Protein AF-A0A9D1B2P1-F1 (afdb_monomer)

Sequence (114 aa):
MKGSTEHAPASLRFASAPGRPLALGAQGPVSLGRFRADVEQLADRLPADGDVLVTCDSRYAFGVALLAAWLASRAAILPPNRLAASRADIRRRFPVAFECDDRWAAGLGAQPDV

Mean predicted aligned error: 5.36 Å

Solvent-accessible surface area (backbone atoms only — not comparable to full-atom values): 6733 Å² total; per-residue (Å²): 135,84,79,86,74,82,69,76,83,55,77,90,83,76,97,69,62,49,82,42,70,70,49,78,42,77,93,40,75,36,27,38,43,55,53,52,50,52,18,52,57,48,27,77,66,54,66,99,58,55,24,32,34,53,69,37,65,16,67,68,40,45,54,32,52,45,54,11,21,43,50,58,76,29,53,64,46,73,66,97,61,86,50,68,67,56,54,54,52,46,58,73,75,41,62,63,61,45,71,44,30,56,74,57,27,46,75,74,52,39,50,68,69,131

Foldseek 3Di:
DPDPPPDDQDDDDDDDDQQDFDDAFPVGTDGNVLLVVLLCVLLVVFDLDFAEEEQAQFPSLVSSRCSSRVNNVHDYDYFPDNDPVSVVVCVVVGRHRYYSYNVVCVVSSHDRDD

Structure (mmCIF, N/CA/C/O backbone):
data_AF-A0A9D1B2P1-F1
#
_entry.id   AF-A0A9D1B2P1-F1
#
loop_
_ato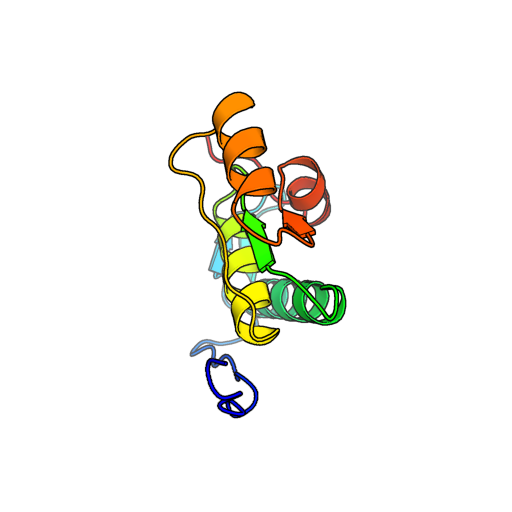m_site.group_PDB
_atom_site.id
_atom_site.type_symbol
_atom_site.label_atom_id
_atom_site.label_alt_id
_atom_site.label_comp_id
_atom_site.label_asym_id
_atom_site.label_entity_id
_atom_site.label_seq_id
_atom_site.pdbx_PDB_ins_code
_atom_site.Cartn_x
_atom_site.Cartn_y
_atom_site.Cartn_z
_atom_site.occupancy
_atom_site.B_iso_or_equiv
_atom_site.auth_seq_id
_atom_site.auth_comp_id
_atom_site.auth_asym_id
_atom_site.auth_atom_id
_atom_site.pdbx_PDB_model_num
ATOM 1 N N . MET A 1 1 ? 13.058 -24.199 -11.585 1.00 35.75 1 MET A N 1
ATOM 2 C CA . MET A 1 1 ? 11.626 -24.267 -11.229 1.00 35.75 1 MET A CA 1
ATOM 3 C C . MET A 1 1 ? 11.524 -24.291 -9.709 1.00 35.75 1 MET A C 1
ATOM 5 O O . MET A 1 1 ? 11.807 -25.323 -9.120 1.00 35.75 1 MET A O 1
ATOM 9 N N . LYS A 1 2 ? 11.264 -23.149 -9.055 1.00 39.28 2 LYS A N 1
ATOM 10 C CA . LYS A 1 2 ? 10.935 -23.146 -7.619 1.00 39.28 2 LYS A CA 1
ATOM 11 C C . LYS A 1 2 ? 9.460 -23.518 -7.515 1.00 39.28 2 LYS A C 1
ATOM 13 O O . LYS A 1 2 ? 8.650 -22.895 -8.193 1.00 39.28 2 LYS A O 1
ATOM 18 N N . GLY A 1 3 ? 9.166 -24.588 -6.780 1.00 39.88 3 GLY A N 1
ATOM 19 C CA . GLY A 1 3 ? 7.816 -25.115 -6.625 1.00 39.88 3 GLY A CA 1
ATOM 20 C C . GLY A 1 3 ? 6.871 -24.038 -6.113 1.00 39.88 3 GLY A C 1
ATOM 21 O O . GLY A 1 3 ? 7.210 -23.305 -5.185 1.00 39.88 3 GLY A O 1
ATOM 22 N N . SER A 1 4 ? 5.709 -23.941 -6.749 1.00 47.91 4 SER A N 1
ATOM 23 C CA . SER A 1 4 ? 4.585 -23.145 -6.283 1.00 47.91 4 SER A CA 1
ATOM 24 C C . SER A 1 4 ? 4.083 -23.761 -4.979 1.00 47.91 4 SER A C 1
ATOM 26 O O . SER A 1 4 ? 3.241 -24.653 -4.986 1.00 47.91 4 SER A O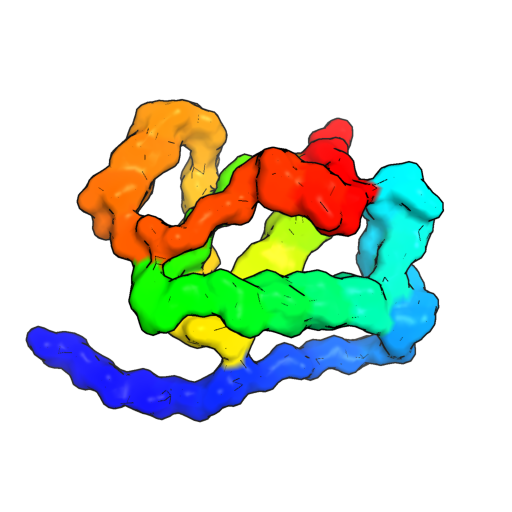 1
ATOM 28 N N . THR A 1 5 ? 4.654 -23.355 -3.847 1.00 52.69 5 THR A N 1
ATOM 29 C CA . THR A 1 5 ? 4.025 -23.576 -2.549 1.00 52.69 5 THR A CA 1
ATOM 30 C C . THR A 1 5 ? 2.784 -22.700 -2.520 1.00 52.69 5 THR A C 1
ATOM 32 O O . THR A 1 5 ? 2.881 -21.480 -2.380 1.00 52.69 5 THR A O 1
ATOM 35 N N . GLU A 1 6 ? 1.627 -23.327 -2.712 1.00 52.91 6 GLU A N 1
ATOM 36 C CA . GLU A 1 6 ? 0.324 -22.717 -2.483 1.00 52.91 6 GLU A CA 1
ATOM 37 C C . GLU A 1 6 ? 0.281 -22.271 -1.016 1.00 52.91 6 GLU A C 1
ATOM 39 O O . GLU A 1 6 ? 0.182 -23.083 -0.095 1.00 52.91 6 GLU A O 1
ATOM 44 N N . HIS A 1 7 ? 0.503 -20.977 -0.786 1.00 55.38 7 HIS A N 1
ATOM 45 C CA . HIS A 1 7 ? 0.380 -20.397 0.540 1.00 55.38 7 HIS A CA 1
ATOM 46 C C . HIS A 1 7 ? -1.108 -20.231 0.820 1.00 55.38 7 HIS A C 1
ATOM 48 O O . HIS A 1 7 ? -1.833 -19.666 -0.000 1.00 55.38 7 HIS A O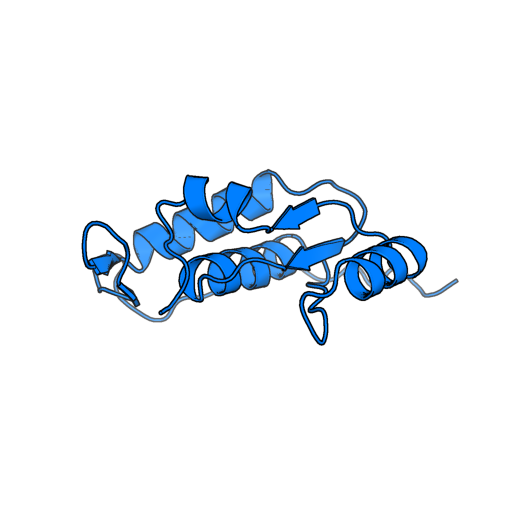 1
ATOM 54 N N . ALA A 1 8 ? -1.556 -20.723 1.977 1.00 63.25 8 ALA A N 1
ATOM 55 C CA . ALA A 1 8 ? -2.901 -20.448 2.461 1.00 63.25 8 ALA A CA 1
ATOM 56 C C . ALA A 1 8 ? -3.168 -18.933 2.377 1.00 63.25 8 ALA A C 1
ATOM 58 O O . ALA A 1 8 ? -2.249 -18.154 2.660 1.00 63.25 8 ALA A O 1
ATOM 59 N N . PRO A 1 9 ? -4.386 -18.509 1.987 1.00 66.12 9 PRO A N 1
ATOM 60 C CA . PRO A 1 9 ? -4.690 -17.099 1.802 1.00 66.12 9 PRO A CA 1
ATOM 61 C C . PRO A 1 9 ? -4.318 -16.331 3.069 1.00 66.12 9 PRO A C 1
ATOM 63 O O . PRO A 1 9 ? -4.759 -16.672 4.172 1.00 66.12 9 PRO A O 1
ATOM 66 N N . ALA A 1 10 ? -3.458 -15.326 2.911 1.00 74.69 10 ALA A N 1
ATOM 67 C CA . ALA A 1 10 ? -3.024 -14.503 4.023 1.00 74.69 10 ALA A CA 1
ATOM 68 C C . ALA A 1 10 ? -4.256 -13.864 4.677 1.00 74.69 10 ALA A C 1
ATOM 70 O O . ALA A 1 10 ? -5.122 -13.313 4.003 1.00 74.69 10 ALA A O 1
ATOM 71 N N . SER A 1 11 ? -4.350 -13.941 6.003 1.00 84.25 11 SER A N 1
ATOM 72 C CA . SER A 1 11 ? -5.402 -13.262 6.758 1.00 84.25 11 SER A CA 1
ATOM 73 C C . SER A 1 11 ? -4.764 -12.321 7.764 1.00 84.25 11 SER A C 1
ATOM 75 O O . SER A 1 11 ? -3.973 -12.758 8.603 1.00 84.25 11 SER A O 1
ATOM 77 N N . LEU A 1 12 ? -5.122 -11.041 7.709 1.00 85.25 12 LEU A N 1
ATOM 78 C CA . LEU A 1 12 ? -4.681 -10.059 8.692 1.00 85.25 12 LEU A CA 1
ATOM 79 C C . LEU A 1 12 ? -5.652 -10.033 9.875 1.00 85.25 12 LEU A C 1
ATOM 81 O O . LEU A 1 12 ? -6.872 -9.963 9.711 1.00 85.25 12 LEU A O 1
ATOM 85 N N . ARG A 1 13 ? -5.106 -10.083 11.091 1.00 89.62 13 ARG A N 1
ATOM 86 C CA . ARG A 1 13 ? -5.862 -9.947 12.340 1.00 89.62 13 ARG A CA 1
ATOM 87 C C . ARG A 1 13 ? -5.437 -8.665 13.039 1.00 89.62 13 ARG A C 1
ATOM 89 O O . ARG A 1 13 ? -4.259 -8.473 13.321 1.00 89.62 13 ARG A O 1
ATOM 96 N N . PHE A 1 14 ? -6.409 -7.817 13.358 1.00 89.06 14 PHE A N 1
ATOM 97 C CA . PHE A 1 14 ? -6.197 -6.595 14.125 1.00 89.06 14 PHE A CA 1
ATOM 98 C C . PHE A 1 14 ? -6.781 -6.767 15.527 1.00 89.06 14 PHE A C 1
ATOM 100 O O . PHE A 1 14 ? -7.958 -7.089 15.674 1.00 89.06 14 PHE A O 1
ATOM 107 N N . ALA A 1 15 ? -5.963 -6.557 16.557 1.00 88.25 15 ALA A N 1
ATOM 108 C CA . ALA A 1 15 ? -6.341 -6.772 17.953 1.00 88.25 15 ALA A CA 1
ATOM 109 C C . ALA A 1 15 ? -6.742 -5.457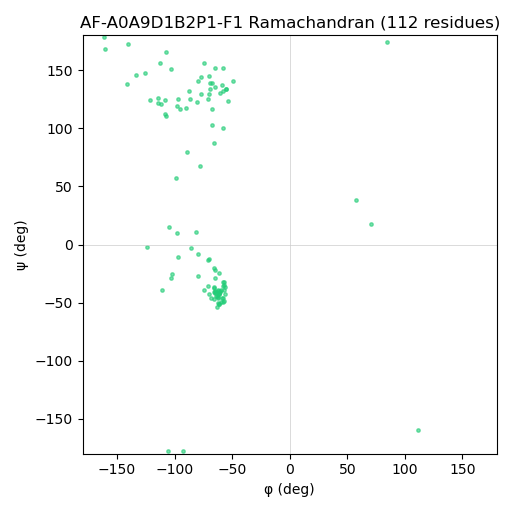 18.652 1.00 88.25 15 ALA A C 1
ATOM 111 O O . ALA A 1 15 ? -6.129 -5.055 19.637 1.00 88.25 15 ALA A O 1
ATOM 112 N N . SER A 1 16 ? -7.744 -4.748 18.120 1.00 93.06 16 SER A N 1
ATOM 113 C CA . SER A 1 16 ? -8.337 -3.564 18.765 1.00 93.06 16 SER A CA 1
ATOM 114 C C . SER A 1 16 ? -9.733 -3.263 18.202 1.00 93.06 16 SER A C 1
ATOM 116 O O . SER A 1 16 ? -10.151 -3.841 17.199 1.00 93.06 16 SER A O 1
ATOM 118 N N . ALA A 1 17 ? -10.474 -2.367 18.855 1.00 93.81 17 ALA A N 1
ATOM 119 C CA . ALA A 1 17 ? -11.805 -1.966 18.407 1.00 93.81 17 ALA A CA 1
ATOM 120 C C . ALA A 1 17 ? -11.723 -1.134 17.107 1.00 93.81 17 ALA A C 1
ATOM 122 O O . ALA A 1 17 ? -10.883 -0.236 17.029 1.00 93.81 17 ALA A O 1
ATOM 123 N N . PRO A 1 18 ? -12.619 -1.330 16.119 1.00 94.75 18 PRO A N 1
ATOM 124 C CA . PRO A 1 18 ? -12.561 -0.613 14.838 1.00 94.75 18 PRO A CA 1
ATOM 125 C C . PRO A 1 18 ? -12.585 0.917 14.959 1.00 94.75 18 PRO A C 1
ATOM 127 O O . PRO A 1 18 ? -11.971 1.607 14.153 1.00 94.75 18 PRO A O 1
ATOM 130 N N . GLY A 1 19 ? -13.268 1.459 15.970 1.00 96.31 19 GLY A N 1
ATOM 131 C CA . GLY A 1 19 ? -13.344 2.903 16.211 1.00 96.31 19 GLY A CA 1
ATOM 132 C C . GLY A 1 19 ? -12.122 3.506 16.912 1.00 96.31 19 GLY A C 1
ATOM 133 O O . GLY A 1 19 ? -12.041 4.726 17.025 1.00 96.31 19 GLY A O 1
ATOM 134 N N . ARG A 1 20 ? -11.173 2.695 17.404 1.00 96.56 20 ARG A N 1
ATOM 135 C CA . ARG A 1 20 ? -9.971 3.214 18.073 1.00 96.56 20 ARG A CA 1
ATOM 136 C C . ARG A 1 20 ? -9.061 3.910 17.054 1.00 96.56 20 ARG A C 1
ATOM 138 O O . ARG A 1 20 ? -8.807 3.324 16.000 1.00 96.56 20 ARG A O 1
ATOM 145 N N . PRO A 1 21 ? -8.538 5.109 17.360 1.00 95.50 21 PRO A N 1
ATOM 146 C CA . PRO A 1 21 ? -7.482 5.725 16.567 1.00 95.50 21 PRO A CA 1
ATOM 147 C C . PRO A 1 21 ? -6.262 4.809 16.437 1.00 95.50 21 PRO A C 1
ATOM 149 O O . PRO A 1 21 ? -5.808 4.241 17.431 1.00 95.50 21 PRO A O 1
ATOM 152 N N . LEU A 1 22 ? -5.746 4.684 15.217 1.00 93.19 22 LEU A N 1
ATOM 153 C CA . LEU A 1 22 ? -4.511 3.971 14.887 1.00 93.19 22 LEU A CA 1
ATOM 154 C C . LEU A 1 22 ? -3.408 4.942 14.447 1.00 93.19 22 LEU A C 1
ATOM 156 O O . LEU A 1 22 ? -2.248 4.751 14.795 1.00 93.19 22 LEU A O 1
ATOM 160 N N . ALA A 1 23 ? -3.773 5.970 13.679 1.00 92.12 23 ALA A N 1
ATOM 161 C CA . ALA A 1 23 ? -2.847 6.941 13.106 1.00 92.12 23 ALA A CA 1
ATOM 162 C C . ALA A 1 23 ? -3.431 8.360 13.157 1.00 92.12 23 ALA A C 1
ATOM 164 O O . ALA A 1 23 ? -4.604 8.553 13.483 1.00 92.12 23 ALA A O 1
ATOM 165 N N . LEU A 1 24 ? -2.614 9.354 12.812 1.00 88.75 24 LEU A N 1
ATOM 166 C CA . LEU A 1 24 ? -3.032 10.738 12.591 1.00 88.75 24 LEU A CA 1
ATOM 167 C C . LEU A 1 24 ? -2.885 11.050 11.099 1.00 88.75 24 LEU A C 1
ATOM 169 O O . LEU A 1 24 ? -1.799 10.909 10.545 1.00 88.75 24 LEU A O 1
ATOM 173 N N . GLY A 1 25 ? -3.984 11.427 10.451 1.00 84.69 25 GLY A N 1
ATOM 174 C CA . GLY A 1 25 ? -4.010 11.891 9.065 1.00 84.69 25 GLY A CA 1
ATOM 175 C C . GLY A 1 25 ? -4.207 13.405 8.983 1.00 84.69 25 GLY A C 1
ATOM 176 O O . GLY A 1 25 ? -4.343 14.083 10.001 1.00 84.69 25 GLY A O 1
ATOM 177 N N . ALA A 1 26 ? -4.293 13.936 7.759 1.00 79.19 26 ALA A N 1
ATOM 178 C CA . ALA A 1 26 ? -4.459 15.377 7.518 1.00 79.19 26 ALA A CA 1
ATOM 179 C C . ALA A 1 26 ? -5.699 15.976 8.203 1.00 79.19 26 ALA A C 1
ATOM 181 O O . ALA A 1 26 ? -5.689 17.120 8.641 1.00 79.19 26 ALA A O 1
ATOM 182 N N . GLN A 1 27 ? -6.775 15.189 8.273 1.00 83.75 27 GLN A N 1
ATOM 183 C CA . GLN A 1 27 ? -8.079 15.599 8.801 1.00 83.75 27 GLN A CA 1
ATOM 184 C C . GLN A 1 27 ? -8.289 15.168 10.263 1.00 83.75 27 GLN A C 1
ATOM 186 O O . GLN A 1 27 ? -9.401 15.254 10.779 1.00 83.75 27 GLN A O 1
ATOM 191 N N . GLY A 1 28 ? -7.238 14.679 10.934 1.00 89.62 28 GLY A N 1
ATOM 192 C CA . GLY A 1 28 ? -7.290 14.206 12.316 1.00 89.62 28 GLY A CA 1
ATOM 193 C C . GLY A 1 28 ? -7.104 12.690 12.467 1.00 89.62 28 GLY A C 1
ATOM 194 O O . GLY A 1 28 ? -6.518 12.042 11.595 1.00 89.62 28 GLY A O 1
ATOM 195 N N . PRO A 1 29 ? -7.544 12.108 13.598 1.00 93.81 29 PRO A N 1
ATOM 196 C CA . PRO A 1 29 ? -7.330 10.697 13.896 1.00 93.81 29 PRO A CA 1
ATOM 197 C C . PRO A 1 29 ? -7.961 9.763 12.861 1.00 93.81 29 PRO A C 1
ATOM 199 O O . PRO A 1 29 ? -9.148 9.857 12.554 1.00 93.81 29 PRO A O 1
ATOM 202 N N . VAL A 1 30 ? -7.173 8.805 12.379 1.00 94.62 30 VAL A N 1
ATOM 203 C CA . VAL A 1 30 ? -7.630 7.726 11.503 1.00 94.62 30 VAL A CA 1
ATOM 204 C C . VAL A 1 30 ? -7.891 6.490 12.349 1.00 94.62 30 VAL A C 1
ATOM 206 O O . VAL A 1 30 ? -7.020 6.036 13.094 1.00 94.62 30 VAL A O 1
ATOM 209 N N . SER A 1 31 ? -9.103 5.947 12.254 1.00 95.75 31 SER A N 1
ATOM 210 C CA . SER A 1 31 ? -9.504 4.765 13.013 1.00 95.75 31 SER A CA 1
ATOM 211 C C . SER A 1 31 ? -8.881 3.483 12.456 1.00 95.75 31 SER A C 1
ATOM 213 O O . SER A 1 31 ? -8.563 3.384 11.269 1.00 95.75 31 SER A O 1
ATOM 215 N N . LEU A 1 32 ? -8.762 2.458 13.301 1.00 96.44 32 LEU A N 1
ATOM 216 C CA . LEU A 1 32 ? -8.331 1.127 12.882 1.00 96.44 32 LEU A CA 1
ATOM 217 C C . LEU A 1 32 ? -9.237 0.549 11.781 1.00 96.44 32 LEU A C 1
ATOM 219 O O . LEU A 1 32 ? -8.751 -0.082 10.848 1.00 96.44 32 LEU A O 1
ATOM 223 N N . GLY A 1 33 ? -10.550 0.774 11.873 1.00 95.94 33 GLY A N 1
ATOM 224 C CA . GLY A 1 33 ? -11.513 0.328 10.869 1.00 95.94 33 GLY A CA 1
ATOM 225 C C . GLY A 1 33 ? -11.267 0.974 9.506 1.00 95.94 33 GLY A C 1
ATOM 226 O O . GLY A 1 33 ? -11.331 0.284 8.492 1.00 95.94 33 GLY A O 1
ATOM 227 N N . ARG A 1 34 ? -10.916 2.268 9.482 1.00 95.81 34 ARG A N 1
ATOM 228 C CA . ARG A 1 34 ? -10.542 2.961 8.245 1.00 95.81 34 ARG A CA 1
ATOM 229 C C . ARG A 1 34 ? -9.245 2.406 7.661 1.00 95.81 34 ARG A C 1
ATOM 231 O O . ARG A 1 34 ? -9.215 2.097 6.478 1.00 95.81 34 ARG A O 1
ATOM 238 N N . PHE A 1 35 ? -8.221 2.221 8.492 1.00 96.00 35 PHE A N 1
ATOM 239 C CA . PHE A 1 35 ? -6.954 1.632 8.059 1.00 96.00 35 PHE A CA 1
ATOM 240 C C . PHE A 1 35 ? -7.140 0.235 7.457 1.00 96.00 35 PHE A C 1
ATOM 242 O O . PHE A 1 35 ? -6.626 -0.049 6.379 1.00 96.00 35 PHE A O 1
ATOM 249 N N . ARG A 1 36 ? -7.928 -0.623 8.118 1.00 96.25 36 ARG A N 1
ATOM 250 C CA . ARG A 1 36 ? -8.263 -1.954 7.603 1.00 96.25 36 ARG A CA 1
ATOM 251 C C . ARG A 1 36 ? -8.964 -1.873 6.246 1.00 96.25 36 ARG A C 1
ATOM 253 O O . ARG A 1 36 ? -8.589 -2.612 5.343 1.00 96.25 36 ARG A O 1
ATOM 260 N N . ALA A 1 37 ? -9.946 -0.982 6.106 1.00 96.06 37 ALA A N 1
ATOM 261 C CA . ALA A 1 37 ? -10.655 -0.798 4.845 1.00 96.06 37 ALA A CA 1
ATOM 262 C C . ALA A 1 37 ? -9.709 -0.347 3.721 1.00 96.06 37 ALA A C 1
ATOM 264 O O . ALA A 1 37 ? -9.793 -0.873 2.619 1.00 96.06 37 ALA A O 1
ATOM 265 N N . ASP A 1 38 ? -8.781 0.572 4.000 1.00 97.25 38 ASP A N 1
ATOM 266 C CA . ASP A 1 38 ? -7.802 1.030 3.007 1.00 97.25 38 ASP A CA 1
ATOM 267 C C . ASP A 1 38 ? -6.830 -0.097 2.592 1.00 97.25 38 ASP A C 1
ATOM 269 O O . ASP A 1 38 ? -6.495 -0.215 1.413 1.00 97.25 38 ASP A O 1
ATOM 273 N N . VAL A 1 39 ? -6.421 -0.966 3.531 1.00 97.69 39 VAL A N 1
ATOM 274 C CA . VAL A 1 39 ? -5.609 -2.169 3.248 1.00 97.69 39 VAL A CA 1
ATOM 275 C C . VAL A 1 39 ? -6.349 -3.140 2.328 1.00 97.69 39 VAL A C 1
ATOM 277 O O . VAL A 1 39 ? -5.791 -3.571 1.320 1.00 97.69 39 VAL A O 1
ATOM 280 N N . GLU A 1 40 ? -7.595 -3.478 2.662 1.00 96.44 40 GLU A N 1
ATOM 281 C CA . GLU A 1 40 ? -8.421 -4.410 1.882 1.00 96.44 40 GLU A CA 1
ATOM 282 C C . GLU A 1 40 ? -8.709 -3.845 0.482 1.00 96.44 40 GLU A C 1
ATOM 284 O O . GLU A 1 40 ? -8.496 -4.526 -0.517 1.00 96.44 40 GLU A O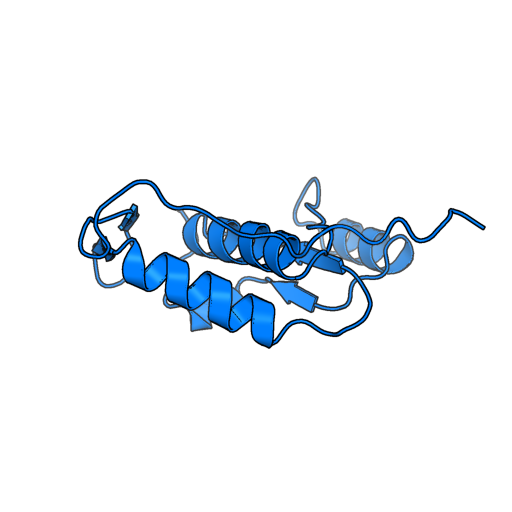 1
ATOM 289 N N . GLN A 1 41 ? -9.059 -2.558 0.389 1.00 97.31 41 GLN A N 1
ATOM 290 C CA . GLN A 1 41 ? -9.303 -1.883 -0.889 1.00 97.31 41 GLN A CA 1
ATOM 291 C C . GLN A 1 41 ? -8.077 -1.843 -1.800 1.00 97.31 41 GLN A C 1
ATOM 293 O O . GLN A 1 41 ? -8.222 -1.951 -3.019 1.00 97.31 41 GLN A O 1
ATOM 298 N N . LEU A 1 42 ? -6.872 -1.636 -1.254 1.00 97.94 42 LEU A N 1
ATOM 299 C CA . LEU A 1 42 ? -5.667 -1.721 -2.073 1.00 97.94 42 LEU A CA 1
ATOM 300 C C . LEU A 1 42 ? -5.426 -3.167 -2.511 1.00 97.94 42 LEU A C 1
ATOM 302 O O . LEU A 1 42 ? -5.171 -3.378 -3.693 1.00 97.94 42 LEU A O 1
ATOM 306 N N . ALA A 1 43 ? -5.529 -4.141 -1.601 1.00 96.75 43 ALA A N 1
ATOM 307 C CA . ALA A 1 43 ? -5.285 -5.549 -1.912 1.00 96.75 43 ALA A CA 1
ATOM 308 C C . ALA A 1 43 ? -6.170 -6.046 -3.069 1.00 96.75 43 ALA A C 1
ATOM 310 O O . ALA A 1 43 ? -5.653 -6.662 -3.998 1.00 96.75 43 ALA A O 1
ATOM 311 N N . ASP A 1 44 ? -7.454 -5.676 -3.075 1.00 96.12 44 ASP A N 1
ATOM 312 C CA . ASP A 1 44 ? -8.410 -6.022 -4.139 1.00 96.12 44 ASP A CA 1
ATOM 313 C C . ASP A 1 44 ? -8.073 -5.390 -5.503 1.00 96.12 44 ASP A C 1
ATOM 315 O O . ASP A 1 44 ? -8.524 -5.858 -6.549 1.00 96.12 44 ASP A O 1
ATOM 319 N N . ARG A 1 45 ? -7.292 -4.305 -5.514 1.00 96.44 45 ARG A N 1
ATOM 320 C CA . ARG A 1 45 ? -6.896 -3.573 -6.728 1.00 96.44 45 ARG A CA 1
ATOM 321 C C . ARG A 1 45 ? -5.523 -3.965 -7.257 1.00 96.44 45 ARG A C 1
ATOM 323 O O . ARG A 1 45 ? -5.155 -3.508 -8.343 1.00 96.44 45 ARG A O 1
ATOM 330 N N . LEU A 1 46 ? -4.743 -4.731 -6.496 1.00 96.50 46 LEU A N 1
ATOM 331 C CA . LEU A 1 46 ? -3.405 -5.121 -6.918 1.00 96.50 46 LEU A CA 1
ATOM 332 C C . LEU A 1 46 ? -3.480 -6.078 -8.121 1.00 96.50 46 LEU A C 1
ATOM 334 O O . LEU A 1 46 ? -4.334 -6.966 -8.150 1.00 96.50 46 LEU A O 1
ATOM 338 N N . PRO A 1 47 ? -2.592 -5.925 -9.120 1.00 94.00 47 PRO A N 1
ATOM 339 C CA . PRO A 1 47 ? -2.519 -6.861 -10.235 1.00 94.00 47 PRO A CA 1
ATOM 340 C C . PRO A 1 47 ? -2.257 -8.305 -9.784 1.00 94.00 47 PRO A C 1
ATOM 342 O O . PRO A 1 47 ? -1.602 -8.557 -8.771 1.00 94.00 47 PRO A O 1
ATOM 345 N N . ALA A 1 48 ? -2.728 -9.263 -10.587 1.00 89.19 48 ALA A N 1
ATOM 346 C CA . ALA A 1 48 ? -2.565 -10.692 -10.321 1.00 89.19 48 ALA A CA 1
ATOM 347 C C . ALA A 1 48 ? -1.118 -11.199 -10.475 1.00 89.19 48 ALA A C 1
ATOM 349 O O . ALA A 1 48 ? -0.816 -12.299 -10.017 1.00 89.19 48 ALA A O 1
ATOM 350 N N . ASP A 1 49 ? -0.216 -10.411 -11.056 1.00 90.75 49 ASP A N 1
ATOM 351 C CA . ASP A 1 49 ? 1.192 -10.752 -11.239 1.00 90.75 49 ASP A CA 1
ATOM 352 C C . ASP A 1 49 ? 2.081 -9.582 -10.827 1.00 90.75 49 ASP A C 1
ATOM 354 O O . ASP A 1 49 ? 1.725 -8.427 -11.049 1.00 90.75 49 ASP A O 1
ATOM 358 N N . GLY A 1 50 ? 3.250 -9.902 -10.267 1.00 94.25 50 GLY A N 1
ATOM 359 C CA . GLY A 1 50 ? 4.267 -8.945 -9.827 1.00 94.25 50 GLY A CA 1
ATOM 360 C C . GLY A 1 50 ? 4.060 -8.364 -8.424 1.00 94.25 50 GLY A C 1
ATOM 361 O O . GLY A 1 50 ? 3.076 -8.639 -7.745 1.00 94.25 50 GLY A O 1
ATOM 362 N N . ASP A 1 51 ? 5.046 -7.593 -7.980 1.00 97.12 51 ASP A N 1
ATOM 363 C CA . ASP A 1 51 ? 5.220 -7.114 -6.610 1.00 97.12 51 ASP A CA 1
ATOM 364 C C . ASP A 1 51 ? 4.913 -5.617 -6.468 1.00 97.12 51 ASP A C 1
ATOM 366 O O . ASP A 1 51 ? 4.836 -4.866 -7.449 1.00 97.12 51 ASP A O 1
ATOM 370 N N . VAL A 1 52 ? 4.758 -5.167 -5.221 1.00 98.25 52 VAL A N 1
ATOM 371 C CA . VAL A 1 52 ? 4.416 -3.780 -4.890 1.00 98.25 52 VAL A CA 1
ATOM 372 C C . VAL A 1 52 ? 5.676 -3.007 -4.522 1.00 98.25 52 VAL A C 1
ATOM 374 O O . VAL A 1 52 ? 6.339 -3.325 -3.539 1.00 98.25 52 VAL A O 1
ATOM 377 N N . LEU A 1 53 ? 6.003 -1.959 -5.273 1.00 98.00 53 LEU A N 1
ATOM 378 C CA . LEU A 1 53 ? 7.054 -1.008 -4.909 1.00 98.00 53 LEU A CA 1
ATOM 379 C C . LEU A 1 53 ? 6.470 0.082 -4.008 1.00 98.00 53 LEU A C 1
ATOM 381 O O . LEU A 1 53 ? 5.518 0.749 -4.402 1.00 98.00 53 LEU A O 1
ATOM 385 N N . VAL A 1 54 ? 7.045 0.297 -2.826 1.00 97.75 54 VAL A N 1
ATOM 386 C CA . VAL A 1 54 ? 6.587 1.337 -1.891 1.00 97.75 54 VAL A CA 1
ATOM 387 C C . VAL A 1 54 ? 7.609 2.467 -1.852 1.00 97.75 54 VAL A C 1
ATOM 389 O O . VAL A 1 54 ? 8.734 2.278 -1.396 1.00 97.75 54 VAL A O 1
ATOM 392 N N . THR A 1 55 ? 7.232 3.640 -2.359 1.00 96.19 55 THR A N 1
ATOM 393 C CA . THR A 1 55 ? 8.102 4.828 -2.450 1.00 96.19 55 THR A CA 1
ATOM 394 C C . THR A 1 55 ? 7.520 6.060 -1.770 1.00 96.19 55 THR A C 1
ATOM 396 O O . THR A 1 55 ? 8.200 7.084 -1.724 1.00 96.19 55 THR A O 1
ATOM 399 N N . CYS A 1 56 ? 6.306 5.959 -1.228 1.00 93.88 56 CYS A N 1
ATOM 400 C CA . CYS A 1 56 ? 5.634 7.045 -0.533 1.00 93.88 56 CYS A CA 1
ATOM 401 C C . CYS A 1 56 ? 6.342 7.479 0.762 1.00 93.88 56 CYS A C 1
ATOM 403 O O . CYS A 1 56 ? 6.967 6.676 1.460 1.00 93.88 56 CYS A O 1
ATOM 405 N N . ASP A 1 57 ? 6.163 8.748 1.113 1.00 91.19 57 ASP A N 1
ATOM 406 C CA . ASP A 1 57 ? 6.637 9.368 2.348 1.00 91.19 57 ASP A CA 1
ATOM 407 C C . ASP A 1 57 ? 5.833 8.977 3.584 1.00 91.19 57 ASP A C 1
ATOM 409 O O . ASP A 1 57 ? 6.379 8.806 4.670 1.00 91.19 57 ASP A O 1
ATOM 413 N N . SER A 1 58 ? 4.519 8.869 3.417 1.00 92.31 58 SER A N 1
ATOM 414 C CA . SER A 1 58 ? 3.603 8.742 4.541 1.00 92.31 58 SER A CA 1
ATOM 415 C C . SER A 1 58 ? 3.717 7.381 5.228 1.00 92.31 58 SER A C 1
ATOM 417 O O . SER A 1 58 ? 3.478 6.351 4.601 1.00 92.31 58 SER A O 1
ATOM 419 N N . ARG A 1 59 ? 3.952 7.362 6.542 1.00 92.44 59 ARG A N 1
ATOM 420 C CA . ARG A 1 59 ? 3.918 6.176 7.416 1.00 92.44 59 ARG A CA 1
ATOM 421 C C . ARG A 1 59 ? 2.558 5.487 7.380 1.00 92.44 59 ARG A C 1
ATOM 423 O O . ARG A 1 59 ? 2.498 4.259 7.417 1.00 92.44 59 ARG A O 1
ATOM 430 N N . TYR A 1 60 ? 1.473 6.261 7.276 1.00 94.75 60 TYR A N 1
ATOM 431 C CA . TYR A 1 60 ? 0.130 5.708 7.102 1.00 94.75 60 TYR A CA 1
ATOM 432 C C . TYR A 1 60 ? 0.028 4.939 5.783 1.00 94.75 60 TYR A C 1
ATOM 434 O O . TYR A 1 60 ? -0.311 3.756 5.779 1.00 94.75 60 TYR A O 1
ATOM 442 N N . ALA A 1 61 ? 0.381 5.592 4.671 1.00 96.06 61 ALA A N 1
ATOM 443 C CA . ALA A 1 61 ? 0.297 4.988 3.344 1.00 96.06 61 ALA A CA 1
ATOM 444 C C . ALA A 1 61 ? 1.272 3.808 3.187 1.00 96.06 61 ALA A C 1
ATOM 446 O O . ALA A 1 61 ? 0.906 2.788 2.611 1.00 96.06 61 ALA A O 1
ATOM 447 N N . PHE A 1 62 ? 2.467 3.896 3.775 1.00 96.19 62 PHE A N 1
ATOM 448 C CA . PHE A 1 62 ? 3.426 2.797 3.857 1.00 96.19 62 PHE A CA 1
ATOM 449 C C . PHE A 1 62 ? 2.819 1.573 4.551 1.00 96.19 62 PHE A C 1
ATOM 451 O O . PHE A 1 62 ? 2.896 0.467 4.019 1.00 96.19 62 PHE A O 1
ATOM 458 N N . GLY A 1 63 ? 2.180 1.764 5.712 1.00 96.81 63 GLY A N 1
ATOM 459 C CA . GLY A 1 63 ? 1.517 0.681 6.439 1.00 96.81 63 GLY A CA 1
ATOM 460 C C . GLY A 1 63 ? 0.397 0.035 5.622 1.00 96.81 63 GLY A C 1
ATOM 461 O O . GLY A 1 63 ? 0.294 -1.191 5.590 1.00 96.81 63 GLY A O 1
ATOM 462 N N . VAL A 1 64 ? -0.394 0.850 4.914 1.00 97.62 64 VAL A N 1
ATOM 463 C CA . VAL A 1 64 ? -1.434 0.364 3.995 1.00 97.62 64 VAL A CA 1
ATOM 464 C C . VAL A 1 64 ? -0.818 -0.470 2.868 1.00 97.62 64 VAL A C 1
ATOM 466 O O . VAL A 1 64 ? -1.239 -1.604 2.653 1.00 97.62 64 VAL A O 1
ATOM 469 N N . ALA A 1 65 ? 0.205 0.052 2.186 1.00 98.19 65 ALA A N 1
ATOM 470 C CA . ALA A 1 65 ? 0.857 -0.609 1.057 1.00 98.19 65 ALA A CA 1
ATOM 471 C C . ALA A 1 65 ? 1.514 -1.940 1.446 1.00 98.19 65 ALA A C 1
ATOM 473 O O . ALA A 1 65 ? 1.343 -2.943 0.753 1.00 98.19 65 ALA A O 1
ATOM 474 N N . LEU A 1 66 ? 2.232 -1.960 2.573 1.00 97.81 66 LEU A N 1
ATOM 475 C CA . LEU A 1 66 ? 2.916 -3.147 3.077 1.00 97.81 66 LEU A CA 1
ATOM 476 C C . LEU A 1 66 ? 1.928 -4.278 3.381 1.00 97.81 66 LEU A C 1
ATOM 478 O O . LEU A 1 66 ? 2.106 -5.405 2.919 1.00 97.81 66 LEU A O 1
ATOM 482 N N . LEU A 1 67 ? 0.878 -3.975 4.146 1.00 97.50 67 LEU A N 1
ATOM 483 C CA . LEU A 1 67 ? -0.100 -4.981 4.547 1.00 97.50 67 LEU A CA 1
ATOM 484 C C . LEU A 1 67 ? -0.976 -5.432 3.377 1.00 97.50 67 LEU A C 1
ATOM 486 O O . LEU A 1 67 ? -1.295 -6.615 3.297 1.00 97.50 67 LEU A O 1
ATOM 490 N N . ALA A 1 68 ? -1.324 -4.532 2.456 1.00 97.62 68 ALA A N 1
ATOM 491 C CA . ALA A 1 68 ? -2.078 -4.884 1.257 1.00 97.62 68 ALA A CA 1
ATOM 492 C C . ALA A 1 68 ? -1.278 -5.807 0.329 1.00 97.62 68 ALA A C 1
ATOM 494 O O . ALA A 1 68 ? -1.830 -6.780 -0.181 1.00 97.62 68 ALA A O 1
ATOM 495 N N . ALA A 1 69 ? 0.027 -5.553 0.158 1.00 96.69 69 ALA A N 1
ATOM 496 C CA . ALA A 1 69 ? 0.910 -6.436 -0.599 1.00 96.69 69 ALA A CA 1
ATOM 497 C C . ALA A 1 69 ? 0.913 -7.848 0.001 1.00 96.69 69 ALA A C 1
ATOM 499 O O . ALA A 1 69 ? 0.672 -8.820 -0.711 1.00 96.69 69 ALA A O 1
ATOM 500 N N . TRP A 1 70 ? 1.096 -7.968 1.319 1.00 94.81 70 TRP A N 1
ATOM 501 C CA . TRP A 1 70 ? 1.077 -9.268 1.995 1.00 94.81 70 TRP A CA 1
ATOM 502 C C . TRP A 1 70 ? -0.285 -9.958 1.937 1.00 94.81 70 TRP A C 1
ATOM 504 O O . TRP A 1 70 ? -0.338 -11.164 1.706 1.00 94.81 70 TRP A O 1
ATOM 514 N N . LEU A 1 71 ? -1.379 -9.210 2.09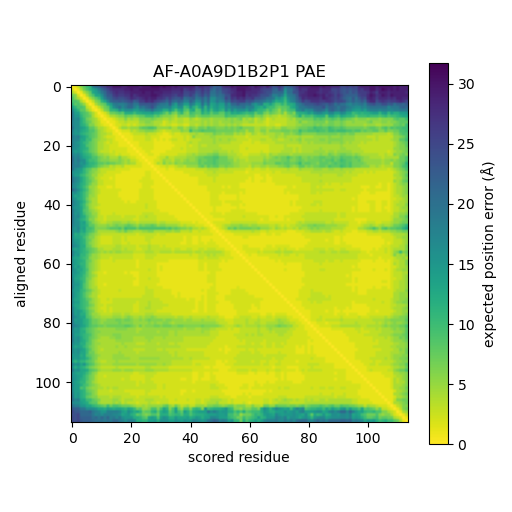8 1.00 95.00 71 LEU A N 1
ATOM 515 C CA . LEU A 1 71 ? -2.739 -9.737 1.975 1.00 95.00 71 LEU A CA 1
ATOM 516 C C . LEU A 1 71 ? -2.993 -10.306 0.568 1.00 95.00 71 LEU A C 1
ATOM 518 O O . LEU A 1 71 ? -3.557 -11.388 0.434 1.00 95.00 71 LEU A O 1
ATOM 522 N N . ALA A 1 72 ? -2.489 -9.632 -0.468 1.00 94.06 72 ALA A N 1
ATOM 523 C CA . ALA A 1 72 ? -2.540 -10.084 -1.858 1.00 94.06 72 ALA A CA 1
ATOM 524 C C . ALA A 1 72 ? -1.443 -11.106 -2.228 1.00 94.06 72 ALA A C 1
ATOM 526 O O . ALA A 1 72 ? -1.253 -11.400 -3.411 1.00 94.06 72 ALA A O 1
ATOM 527 N N . SER A 1 73 ? -0.716 -11.648 -1.239 1.00 92.75 73 SER A N 1
ATOM 528 C CA . SER A 1 73 ? 0.374 -12.620 -1.420 1.00 92.75 73 SER A CA 1
ATOM 529 C C . SER A 1 73 ? 1.507 -12.126 -2.338 1.00 92.75 73 SER A C 1
ATOM 531 O O . SER A 1 73 ? 2.062 -12.889 -3.128 1.00 92.75 73 SER A O 1
ATOM 533 N N . ARG A 1 74 ? 1.856 -10.836 -2.232 1.00 94.06 74 ARG A N 1
ATOM 534 C CA . ARG A 1 74 ? 2.939 -10.150 -2.961 1.00 94.06 74 ARG A CA 1
ATOM 535 C C . ARG A 1 74 ? 4.065 -9.730 -2.033 1.00 94.06 74 ARG A C 1
ATOM 537 O O . ARG A 1 74 ? 3.851 -9.493 -0.841 1.00 94.06 74 ARG A O 1
ATOM 544 N N . ALA A 1 75 ? 5.263 -9.563 -2.588 1.00 95.38 75 ALA A N 1
ATOM 545 C CA . ALA A 1 75 ? 6.327 -8.881 -1.872 1.00 95.38 75 ALA A CA 1
ATOM 546 C C . ALA A 1 75 ? 6.101 -7.361 -1.896 1.00 95.38 75 ALA A C 1
ATOM 548 O O . ALA A 1 75 ? 5.654 -6.786 -2.891 1.00 95.38 75 ALA A O 1
ATOM 549 N N . ALA A 1 76 ? 6.462 -6.708 -0.792 1.00 97.25 76 ALA A N 1
ATOM 550 C CA . ALA A 1 76 ? 6.651 -5.266 -0.746 1.00 97.25 76 ALA A CA 1
ATOM 551 C C . ALA A 1 76 ? 8.139 -4.966 -0.959 1.00 97.25 76 ALA A C 1
ATOM 553 O O . ALA A 1 76 ? 8.989 -5.367 -0.161 1.00 97.25 76 ALA A O 1
ATOM 554 N N . ILE A 1 77 ? 8.462 -4.274 -2.045 1.00 97.88 77 ILE A N 1
ATOM 555 C CA . ILE A 1 77 ? 9.817 -3.853 -2.379 1.00 97.88 77 ILE A CA 1
ATOM 556 C C . ILE A 1 77 ? 10.048 -2.481 -1.757 1.00 97.88 77 ILE A C 1
ATOM 558 O O . ILE A 1 77 ? 9.385 -1.505 -2.114 1.00 97.88 77 ILE A O 1
ATOM 562 N N . LEU A 1 78 ? 11.008 -2.419 -0.836 1.00 96.88 78 LEU A N 1
ATOM 563 C CA . LEU A 1 78 ? 11.380 -1.202 -0.123 1.00 96.88 78 LEU A CA 1
ATOM 564 C C . LEU A 1 78 ? 12.733 -0.706 -0.643 1.00 96.88 78 LEU A C 1
ATOM 566 O O . LEU A 1 78 ? 13.751 -1.372 -0.435 1.00 96.88 78 LEU A O 1
ATOM 570 N N . PRO A 1 79 ? 12.773 0.429 -1.357 1.00 94.00 79 PRO A N 1
ATOM 571 C CA . PRO A 1 79 ? 14.018 0.959 -1.871 1.00 94.00 79 PRO A CA 1
ATOM 572 C C . PRO A 1 79 ? 14.881 1.500 -0.715 1.00 94.00 79 PRO A C 1
ATOM 574 O O . PRO A 1 79 ? 14.354 2.086 0.230 1.00 94.00 79 PRO A O 1
ATOM 577 N N . PRO A 1 80 ? 16.217 1.373 -0.790 1.00 91.00 80 PRO A N 1
ATOM 578 C CA . PRO A 1 80 ? 17.116 1.852 0.266 1.00 91.00 80 PRO A CA 1
ATOM 579 C C . PRO A 1 80 ? 17.206 3.386 0.332 1.00 91.00 80 PRO A C 1
ATOM 581 O O . PRO A 1 80 ? 17.767 3.941 1.270 1.00 91.00 80 PRO A O 1
ATOM 584 N N . ASN A 1 81 ? 16.719 4.077 -0.701 1.00 92.19 81 ASN A N 1
ATOM 585 C CA . ASN A 1 81 ? 16.671 5.529 -0.820 1.00 92.19 81 ASN A CA 1
ATOM 586 C C . ASN A 1 81 ? 15.641 5.922 -1.894 1.00 92.19 81 ASN A C 1
ATOM 588 O O . ASN A 1 81 ? 15.058 5.062 -2.553 1.00 92.19 81 ASN A O 1
ATOM 592 N N . ARG A 1 82 ? 15.451 7.225 -2.120 1.00 84.94 82 ARG A N 1
ATOM 593 C CA . ARG A 1 82 ? 14.453 7.749 -3.072 1.00 84.94 82 ARG A CA 1
ATOM 594 C C . ARG A 1 82 ? 15.017 8.268 -4.383 1.00 84.94 82 ARG A C 1
ATOM 596 O O . ARG A 1 82 ? 14.329 8.962 -5.129 1.00 84.94 82 ARG A O 1
ATOM 603 N N . LEU A 1 83 ? 16.266 7.939 -4.684 1.00 92.88 83 LEU A N 1
ATOM 604 C CA . LEU A 1 83 ? 16.880 8.382 -5.925 1.00 92.88 83 LEU A CA 1
ATOM 605 C C . LEU A 1 83 ? 16.152 7.744 -7.113 1.00 92.88 83 LEU A C 1
ATOM 607 O O . LEU A 1 83 ? 15.889 6.539 -7.128 1.00 92.88 83 LEU A O 1
ATOM 611 N N . ALA A 1 84 ? 15.873 8.546 -8.142 1.00 92.75 84 ALA A N 1
ATOM 612 C CA . ALA A 1 84 ? 15.248 8.063 -9.373 1.00 92.75 84 ALA A CA 1
ATOM 613 C C . ALA A 1 84 ? 16.056 6.918 -10.011 1.00 92.75 84 ALA A C 1
ATOM 615 O O . ALA A 1 84 ? 15.477 5.948 -10.495 1.00 92.75 84 ALA A O 1
ATOM 616 N N . ALA A 1 85 ? 17.390 6.986 -9.930 1.00 95.31 85 ALA A N 1
ATOM 617 C CA . ALA A 1 85 ? 18.284 5.926 -10.392 1.00 95.31 85 ALA A CA 1
ATOM 618 C C . ALA A 1 85 ? 18.066 4.599 -9.639 1.00 95.31 85 ALA A C 1
ATOM 620 O O . ALA A 1 85 ? 17.983 3.550 -10.273 1.00 95.31 85 ALA A O 1
ATOM 621 N N . SER A 1 86 ? 17.894 4.635 -8.312 1.00 94.69 86 SER A N 1
ATOM 622 C CA . SER A 1 86 ? 17.597 3.439 -7.510 1.00 94.69 86 SER A CA 1
ATOM 623 C C . SER A 1 86 ? 16.238 2.841 -7.872 1.00 94.69 86 SER A C 1
ATOM 625 O O . SER A 1 86 ? 16.119 1.627 -8.022 1.00 94.69 86 SER A O 1
ATOM 627 N N . ARG A 1 87 ? 15.214 3.683 -8.075 1.00 94.19 87 ARG A N 1
ATOM 628 C CA . ARG A 1 87 ? 13.883 3.238 -8.531 1.00 94.19 87 ARG A CA 1
ATOM 629 C C . ARG A 1 87 ? 13.953 2.577 -9.910 1.00 94.19 87 ARG A C 1
ATOM 631 O O . ARG A 1 87 ? 13.343 1.530 -10.120 1.00 94.19 87 ARG A O 1
ATOM 638 N N . ALA A 1 88 ? 14.722 3.153 -10.834 1.00 94.94 88 ALA A N 1
ATOM 639 C CA . ALA A 1 88 ? 14.947 2.579 -12.158 1.00 94.94 88 ALA A CA 1
ATOM 640 C C . ALA A 1 88 ? 15.705 1.239 -12.095 1.00 94.94 88 ALA A C 1
ATOM 642 O O . ALA A 1 88 ? 15.341 0.304 -12.809 1.00 94.94 88 ALA A O 1
ATOM 643 N N . ASP A 1 89 ? 16.717 1.109 -11.227 1.00 96.62 89 ASP A N 1
ATOM 644 C CA . ASP A 1 89 ? 17.423 -0.163 -11.012 1.00 96.62 89 ASP A CA 1
ATOM 645 C C . ASP A 1 89 ? 16.495 -1.245 -10.449 1.00 96.62 89 ASP A C 1
ATOM 647 O O . ASP A 1 89 ? 16.474 -2.368 -10.952 1.00 96.62 89 ASP A O 1
ATOM 651 N N . ILE A 1 90 ? 15.662 -0.895 -9.468 1.00 97.19 90 ILE A N 1
ATOM 652 C CA . ILE A 1 90 ? 14.678 -1.808 -8.878 1.00 97.19 90 ILE A CA 1
ATOM 653 C C . ILE A 1 90 ? 13.697 -2.320 -9.932 1.00 97.19 90 ILE A C 1
ATOM 655 O O . ILE A 1 90 ? 13.518 -3.529 -10.052 1.00 97.19 90 ILE A O 1
ATOM 659 N N . ARG A 1 91 ? 13.114 -1.430 -10.744 1.00 96.06 91 ARG A N 1
ATOM 660 C CA . ARG A 1 91 ? 12.170 -1.817 -11.809 1.00 96.06 91 ARG A CA 1
ATOM 661 C C . ARG A 1 91 ? 12.790 -2.727 -12.872 1.00 96.06 91 ARG A C 1
ATOM 663 O O . ARG A 1 91 ? 12.070 -3.466 -13.529 1.00 96.06 91 ARG A O 1
ATOM 670 N N . ARG A 1 92 ? 14.114 -2.690 -13.047 1.00 97.06 92 ARG A N 1
ATOM 671 C CA . ARG A 1 92 ? 14.832 -3.621 -13.931 1.00 97.06 92 ARG A CA 1
ATOM 672 C C . ARG A 1 92 ? 15.075 -4.995 -13.304 1.00 97.06 92 ARG A C 1
ATOM 674 O O . ARG A 1 92 ? 15.267 -5.958 -14.038 1.00 97.06 92 ARG A O 1
ATOM 681 N N . ARG A 1 93 ? 15.150 -5.081 -11.975 1.00 96.69 93 ARG A N 1
ATOM 682 C CA . ARG A 1 93 ? 15.580 -6.285 -11.238 1.00 96.69 93 ARG A CA 1
ATOM 683 C C . ARG A 1 93 ? 14.430 -7.070 -10.626 1.00 96.69 93 ARG A C 1
ATOM 685 O O . ARG A 1 93 ? 14.581 -8.264 -10.390 1.00 96.69 93 ARG A O 1
ATOM 692 N N . PHE A 1 94 ? 13.318 -6.401 -10.355 1.00 96.62 94 PHE A N 1
ATOM 693 C CA . PHE A 1 94 ? 12.159 -6.971 -9.688 1.00 96.62 94 PHE A CA 1
ATOM 694 C C . PHE A 1 94 ? 10.901 -6.754 -10.533 1.00 96.62 94 PHE A C 1
ATOM 696 O O . PHE A 1 94 ? 10.794 -5.726 -11.208 1.00 96.62 94 PHE A O 1
ATOM 703 N N . PRO A 1 95 ? 9.936 -7.686 -10.493 1.00 95.94 95 PRO A N 1
ATOM 704 C CA . PRO A 1 95 ? 8.712 -7.607 -11.282 1.00 95.94 95 PRO A CA 1
ATOM 705 C C . PRO A 1 95 ? 7.719 -6.622 -10.647 1.00 95.94 95 PRO A C 1
ATOM 707 O O . PRO A 1 95 ? 6.688 -7.026 -10.130 1.00 95.94 95 PRO A O 1
ATOM 710 N N . VAL A 1 96 ? 8.031 -5.325 -10.641 1.00 97.06 96 VAL A N 1
ATOM 711 C CA . VAL A 1 96 ? 7.156 -4.295 -10.056 1.00 97.06 96 VAL A CA 1
ATOM 712 C C . VAL A 1 96 ? 5.880 -4.158 -10.889 1.00 97.06 96 VAL A C 1
ATOM 714 O O . VAL A 1 96 ? 5.941 -3.730 -12.040 1.00 97.06 96 VAL A O 1
ATOM 717 N N . ALA A 1 97 ? 4.730 -4.468 -10.294 1.00 96.06 97 ALA A N 1
ATOM 718 C CA . ALA A 1 97 ? 3.422 -4.367 -10.945 1.00 96.06 97 ALA A CA 1
ATOM 719 C C . ALA A 1 97 ? 2.622 -3.140 -10.511 1.00 96.06 97 ALA A C 1
ATOM 721 O O . ALA A 1 97 ? 1.823 -2.606 -11.279 1.00 96.06 97 ALA A O 1
ATOM 722 N N . PHE A 1 98 ? 2.847 -2.675 -9.285 1.00 97.44 98 PHE A N 1
ATOM 723 C CA . PHE A 1 98 ? 2.190 -1.494 -8.752 1.00 97.44 98 PHE A CA 1
ATOM 724 C C . PHE A 1 98 ? 3.177 -0.683 -7.921 1.00 97.44 98 PHE A C 1
ATOM 726 O O . PHE A 1 98 ? 3.963 -1.247 -7.160 1.00 97.44 98 PHE A O 1
ATOM 733 N N . GLU A 1 99 ? 3.143 0.641 -8.058 1.00 97.25 99 GLU A N 1
ATOM 734 C CA . GLU A 1 99 ? 3.946 1.538 -7.234 1.00 97.25 99 GLU A CA 1
ATOM 735 C C . GLU A 1 99 ? 3.045 2.396 -6.346 1.00 97.25 99 GLU A C 1
ATOM 737 O O . GLU A 1 99 ? 2.194 3.143 -6.823 1.00 97.25 99 GLU A O 1
ATOM 742 N N . CYS A 1 100 ? 3.268 2.282 -5.043 1.00 97.38 100 CYS A N 1
ATOM 743 C CA . CYS A 1 100 ? 2.672 3.102 -4.002 1.00 97.38 100 CYS A CA 1
ATOM 744 C C . CYS A 1 100 ? 3.569 4.326 -3.761 1.00 97.38 100 CYS A C 1
ATOM 746 O O . CYS A 1 100 ? 4.391 4.327 -2.842 1.00 97.38 100 CYS A O 1
ATOM 748 N N . ASP A 1 101 ? 3.449 5.333 -4.628 1.00 95.38 101 ASP A N 1
ATOM 749 C CA . ASP A 1 101 ? 4.158 6.614 -4.526 1.00 95.38 101 ASP A CA 1
ATOM 750 C C . ASP A 1 101 ? 3.336 7.681 -3.771 1.00 95.38 101 ASP A C 1
ATOM 752 O O . ASP A 1 101 ? 2.235 7.417 -3.279 1.00 95.38 101 ASP A O 1
ATOM 756 N N . ASP A 1 102 ? 3.859 8.905 -3.664 1.00 93.31 102 ASP A N 1
ATOM 757 C CA . ASP A 1 102 ? 3.180 10.003 -2.960 1.00 93.31 102 ASP A CA 1
ATOM 758 C C . ASP A 1 102 ? 1.868 10.431 -3.622 1.00 93.31 102 ASP A C 1
ATOM 760 O O . ASP A 1 102 ? 0.941 10.882 -2.946 1.00 93.31 102 ASP A O 1
ATOM 764 N N . ARG A 1 103 ? 1.752 10.261 -4.944 1.00 93.56 103 ARG A N 1
ATOM 765 C CA . ARG A 1 103 ? 0.513 10.565 -5.663 1.00 93.56 103 ARG A CA 1
ATOM 766 C C . ARG A 1 103 ? -0.568 9.557 -5.298 1.00 93.56 103 ARG A C 1
ATOM 768 O O . ARG A 1 103 ? -1.716 9.948 -5.091 1.00 93.56 103 ARG A O 1
ATOM 775 N N . TRP A 1 104 ? -0.217 8.277 -5.212 1.00 95.56 104 TRP A N 1
ATOM 776 C CA . TRP A 1 104 ? -1.117 7.254 -4.692 1.00 95.56 104 TRP A CA 1
ATOM 777 C C . TRP A 1 104 ? -1.480 7.530 -3.224 1.00 95.56 104 TRP A C 1
ATOM 779 O O . TRP A 1 104 ? -2.664 7.519 -2.879 1.00 95.56 104 TRP A O 1
ATOM 789 N N . ALA A 1 105 ? -0.493 7.860 -2.386 1.00 94.50 105 ALA A N 1
ATOM 790 C CA . ALA A 1 105 ? -0.697 8.144 -0.966 1.00 94.50 105 ALA A CA 1
ATOM 791 C C . ALA A 1 105 ? -1.651 9.329 -0.728 1.00 94.5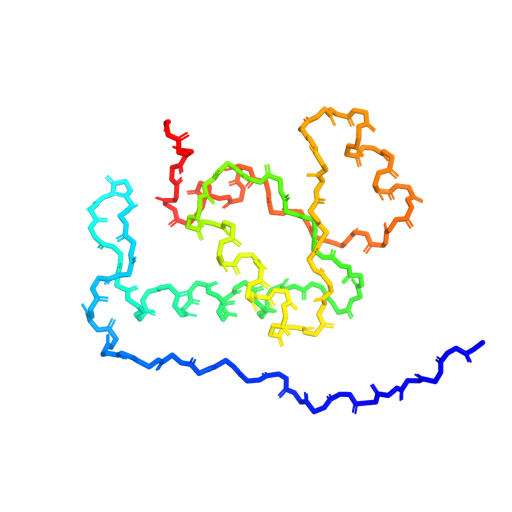0 105 ALA A C 1
ATOM 793 O O . ALA A 1 105 ? -2.514 9.261 0.149 1.00 94.50 105 ALA A O 1
ATOM 794 N N . ALA A 1 106 ? -1.570 10.382 -1.548 1.00 91.38 106 ALA A N 1
ATOM 795 C CA . ALA A 1 106 ? -2.486 11.520 -1.481 1.00 91.38 106 ALA A CA 1
ATOM 796 C C . ALA A 1 106 ? -3.961 11.107 -1.663 1.00 91.38 106 ALA A C 1
ATOM 798 O O . ALA A 1 106 ? -4.848 11.686 -1.036 1.00 91.38 106 ALA A O 1
ATOM 799 N N . GLY A 1 107 ? -4.231 10.063 -2.457 1.00 91.12 107 GLY A N 1
ATOM 800 C CA . GLY A 1 107 ? -5.575 9.504 -2.644 1.00 91.12 107 GLY A CA 1
ATOM 801 C C . GLY A 1 107 ? -6.170 8.856 -1.387 1.00 91.12 107 GLY A C 1
ATOM 802 O O . GLY A 1 107 ? -7.388 8.735 -1.288 1.00 91.12 107 GLY A O 1
ATOM 803 N N . LEU A 1 108 ? -5.338 8.489 -0.407 1.00 90.00 108 LEU A N 1
ATOM 804 C CA . LEU A 1 108 ? -5.776 7.992 0.903 1.00 90.00 108 LEU A CA 1
ATOM 805 C C . LEU A 1 108 ? -6.065 9.123 1.905 1.00 90.00 108 LEU A C 1
ATOM 807 O O . LEU A 1 108 ? -6.452 8.852 3.040 1.00 90.00 108 LEU A O 1
ATOM 811 N N . GLY A 1 109 ? -5.835 10.386 1.524 1.00 82.75 109 GLY A N 1
ATOM 812 C CA . GLY A 1 109 ? -5.786 11.507 2.467 1.00 82.75 109 GLY A CA 1
ATOM 813 C C . GLY A 1 109 ? -4.541 11.48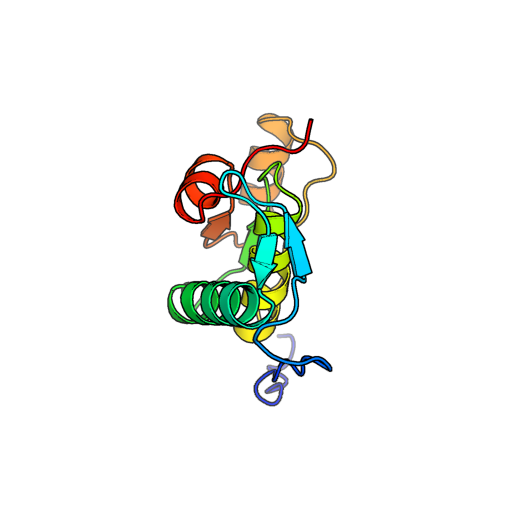0 3.363 1.00 82.75 109 GLY A C 1
ATOM 814 O O . GLY A 1 109 ? -4.517 12.134 4.410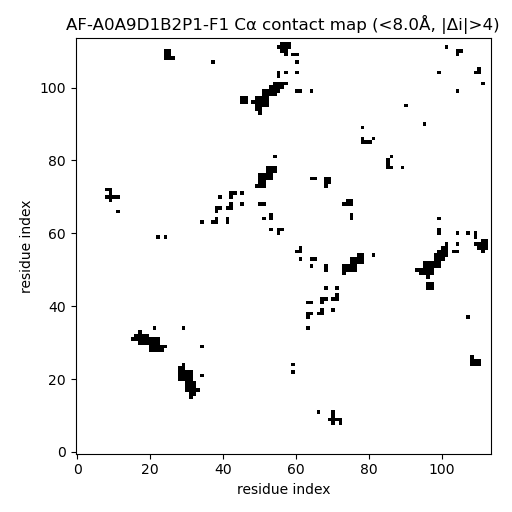 1.00 82.75 109 GLY A O 1
ATOM 815 N N . ALA A 1 110 ? -3.517 10.714 2.972 1.00 74.56 110 ALA A N 1
ATOM 816 C CA . ALA A 1 110 ? -2.253 10.617 3.682 1.00 74.56 110 ALA A CA 1
ATOM 817 C C . ALA A 1 110 ? -1.363 11.831 3.357 1.00 74.56 110 ALA A C 1
ATOM 819 O O . ALA A 1 110 ? -1.321 12.295 2.217 1.00 74.56 110 ALA A O 1
ATOM 820 N N . GLN A 1 111 ? -0.659 12.356 4.359 1.00 65.44 111 GLN A N 1
ATOM 821 C CA . GLN A 1 111 ? 0.325 13.431 4.190 1.00 65.44 111 GLN A CA 1
ATOM 822 C C . GLN A 1 111 ? 1.738 12.848 4.248 1.00 65.44 111 GLN A C 1
ATOM 824 O O . GLN A 1 111 ? 1.932 11.842 4.944 1.00 65.44 111 GLN A O 1
ATOM 829 N N . PRO A 1 112 ? 2.715 13.463 3.559 1.00 63.22 112 PRO A N 1
ATOM 830 C CA . PRO A 1 112 ? 4.112 13.164 3.825 1.00 63.22 112 PRO A CA 1
ATOM 831 C C . PRO A 1 112 ? 4.419 13.467 5.297 1.00 63.22 112 PRO A C 1
ATOM 833 O O . PRO A 1 112 ? 3.930 14.459 5.842 1.00 63.22 112 PRO A O 1
ATOM 836 N N . ASP A 1 113 ? 5.173 12.589 5.955 1.00 64.56 113 ASP A N 1
ATOM 837 C CA . ASP A 1 113 ? 5.623 12.860 7.317 1.00 64.56 113 ASP A CA 1
ATOM 838 C C . ASP A 1 113 ? 6.667 13.984 7.292 1.00 64.56 113 ASP A C 1
ATOM 840 O O . ASP A 1 113 ? 7.613 13.933 6.506 1.00 64.56 113 ASP A O 1
ATOM 844 N N . VAL A 1 114 ? 6.462 14.998 8.139 1.00 55.56 114 VAL A N 1
ATOM 845 C CA . VAL A 1 114 ? 7.404 16.109 8.372 1.00 55.56 114 VAL A CA 1
ATOM 846 C C . VAL A 1 114 ? 8.597 15.637 9.198 1.00 55.56 114 VAL A C 1
ATOM 848 O O . VAL A 1 114 ? 8.385 14.827 10.136 1.00 55.56 114 VAL A O 1
#

Nearest PDB structures (foldseek):
  4gr4-assembly4_D  TM=7.269E-01  e=4.330E-02  Streptomyces lydicus
  4gr5-assembly2_B  TM=7.307E-01  e=6.026E-02  Streptomyces lydicus
  4gr4-assembly1_A  TM=6.555E-01  e=3.794E-02  Streptomyces lydicus
  8hdf-assembly1_A  TM=7.191E-01  e=1.520E-01  Mycobacterium tuberculosis H37Rv
  4j49-assembly1_A  TM=4.456E-01  e=1.873E+00  Methanosarcina barkeri str. Fusaro

Secondary structure (DSSP, 8-state):
------PPPP-----S-TTSEEEEETTEEEEHHHHHHHHHHHHHHS-SSSEEEE--S-HHHHHHHHHHHHHTT-PEE--SS--HHHHHHHHHHS-EEEEE-HHHHHTTTPPPP-

Radius of gyration: 14.92 Å; Cα contacts (8 Å, |Δi|>4): 172; chains: 1; bounding box: 32×41×33 Å

pLDDT: mean 89.21, std 13.81, range [35.75, 98.25]